Protein AF-A0A8S0FYQ9-F1 (afdb_monomer_lite)

Secondary structure (DSSP, 8-state):
--SEEEEEE-SS-EEESS--SS--HHHHHHH----TT-SEEEEEETTEEEEEEEEEEETTEEEEEEEEHHHHHHHHHHHTS-TTTEEEEEEETTEEEEES---GGGEEEEEEEEGGG-TTS-SSEEEEEEEHHHHHHHHHHHHHHHHHHHHHHHHHHTSSSS--

Sequence (164 aa):
MYDVGPYLISSDECIQVKEFEKNYCADIMQVVKYRHVKNTGFISFDGKTFVYYLYPVTHNRSLIFLLGLERFSLLSKSLAMDSENLMFSLFKNGKSVTGDEYNAKNAIFTVSEAMEHFSYLPTGLYVFAYKKDVYFQVCTLIIFFAALVAVISGASCLHPRQRF

Organism: Escherichia coli (NCBI:txid562)

Radius of gyration: 25.08 Å; chains: 1; bounding box: 71×32×71 Å

Structure (mmCIF, N/CA/C/O backbone):
data_AF-A0A8S0FYQ9-F1
#
_entry.id   AF-A0A8S0FYQ9-F1
#
loop_
_atom_site.group_PDB
_atom_site.id
_atom_site.type_symbol
_atom_site.label_atom_id
_atom_site.label_alt_id
_atom_site.label_comp_id
_atom_site.label_asym_id
_atom_site.label_entity_id
_atom_site.label_seq_id
_atom_site.pdbx_PDB_ins_code
_atom_site.Cartn_x
_atom_site.Cartn_y
_atom_site.Cartn_z
_atom_site.occupancy
_atom_site.B_iso_or_equiv
_atom_site.auth_seq_id
_atom_site.auth_comp_id
_atom_site.auth_asym_id
_atom_site.auth_atom_id
_atom_site.pdbx_PDB_model_num
ATOM 1 N N . MET A 1 1 ? 6.174 -6.333 12.411 1.00 52.19 1 MET A N 1
ATOM 2 C CA . MET A 1 1 ? 6.361 -5.205 13.349 1.00 52.19 1 MET A CA 1
ATOM 3 C C . MET A 1 1 ? 5.363 -4.140 12.912 1.00 52.19 1 MET A C 1
ATOM 5 O O . MET A 1 1 ? 5.491 -3.653 11.800 1.00 52.19 1 MET A O 1
ATOM 9 N N . TYR A 1 2 ? 4.292 -3.941 13.680 1.00 59.94 2 TYR A N 1
ATOM 10 C CA . TYR A 1 2 ? 3.195 -3.013 13.370 1.00 59.94 2 TYR A CA 1
ATOM 11 C C . TYR A 1 2 ? 3.528 -1.628 13.927 1.00 59.94 2 TYR A C 1
ATOM 13 O O . TYR A 1 2 ? 4.267 -1.552 14.910 1.00 59.94 2 TYR A O 1
ATOM 21 N N . ASP A 1 3 ? 3.022 -0.564 13.306 1.00 69.00 3 ASP A N 1
ATOM 22 C CA . ASP A 1 3 ? 3.346 0.807 13.736 1.00 69.00 3 ASP A CA 1
ATOM 23 C C . ASP A 1 3 ? 2.518 1.219 14.949 1.00 69.00 3 ASP A C 1
ATOM 25 O O . ASP A 1 3 ? 2.985 1.967 15.804 1.00 69.00 3 ASP A O 1
ATOM 29 N N . VAL A 1 4 ? 1.318 0.651 15.062 1.00 75.06 4 VAL A N 1
ATOM 30 C CA . VAL A 1 4 ? 0.515 0.678 16.276 1.00 75.06 4 VAL A CA 1
ATOM 31 C C . VAL A 1 4 ? 0.050 -0.753 16.543 1.00 75.06 4 VAL A C 1
ATOM 33 O O . VAL A 1 4 ? -0.285 -1.498 15.619 1.00 75.06 4 VAL A O 1
ATOM 36 N N . GLY A 1 5 ? 0.153 -1.163 17.806 1.00 70.94 5 GLY A N 1
ATOM 37 C CA . GLY A 1 5 ? 0.059 -2.547 18.252 1.00 70.94 5 GLY A CA 1
ATOM 38 C C . GLY A 1 5 ? -1.136 -3.358 17.785 1.00 70.94 5 GLY A C 1
ATOM 39 O O . GLY A 1 5 ? -2.143 -2.803 17.358 1.00 70.94 5 GLY A O 1
ATOM 40 N N . PRO A 1 6 ? -1.065 -4.688 17.951 1.00 85.19 6 PRO A N 1
ATOM 41 C CA . PRO A 1 6 ? -2.268 -5.490 17.894 1.00 85.19 6 PRO A CA 1
ATOM 42 C C . PRO A 1 6 ? -3.247 -5.064 18.990 1.00 85.19 6 PRO A C 1
ATOM 44 O O . PRO A 1 6 ? -2.883 -4.996 20.168 1.00 85.19 6 PRO A O 1
ATOM 47 N N . TYR A 1 7 ? -4.498 -4.848 18.602 1.00 88.19 7 TYR A N 1
ATOM 48 C CA . TYR A 1 7 ? -5.619 -4.761 19.530 1.00 88.19 7 TYR A CA 1
ATOM 49 C C . TYR A 1 7 ? -6.506 -5.983 19.330 1.00 88.19 7 TYR A C 1
ATOM 51 O O . TYR A 1 7 ? -6.725 -6.426 18.205 1.00 88.19 7 TYR A O 1
ATOM 59 N N . LEU A 1 8 ? -7.011 -6.546 20.416 1.00 87.94 8 LEU A N 1
ATOM 60 C CA . LEU A 1 8 ? -8.068 -7.540 20.374 1.00 87.94 8 LEU A CA 1
ATOM 61 C C . LEU A 1 8 ? -9.395 -6.793 20.468 1.00 87.94 8 LEU A C 1
ATOM 63 O O . LEU A 1 8 ? -9.646 -6.122 21.464 1.00 87.94 8 LEU A O 1
ATOM 67 N N . ILE A 1 9 ? -10.223 -6.896 19.437 1.00 88.06 9 ILE A N 1
ATOM 68 C CA . ILE A 1 9 ? -11.527 -6.238 19.375 1.00 88.06 9 ILE A CA 1
ATOM 69 C C . ILE A 1 9 ? -12.655 -7.266 19.349 1.00 88.06 9 ILE A C 1
ATOM 71 O O . ILE A 1 9 ? -12.535 -8.336 18.748 1.00 88.06 9 ILE A O 1
ATOM 75 N N . SER A 1 10 ? -13.759 -6.914 19.987 1.00 83.94 10 SER A N 1
ATOM 76 C CA . SER A 1 10 ? -15.063 -7.567 19.894 1.00 83.94 10 SER A CA 1
ATOM 77 C C . SER A 1 10 ? -16.131 -6.506 19.616 1.00 83.94 10 SER A C 1
ATOM 79 O O . SER A 1 10 ? -15.794 -5.351 19.367 1.00 83.94 10 SER A O 1
ATOM 81 N N . SER A 1 11 ? -17.410 -6.877 19.643 1.00 77.50 11 SER A N 1
ATOM 82 C CA . SER A 1 11 ? -18.513 -5.927 19.450 1.00 77.50 11 SER A CA 1
ATOM 83 C C . SER A 1 11 ? -18.515 -4.778 20.464 1.00 77.50 11 SER A C 1
ATOM 85 O O . SER A 1 11 ? -18.845 -3.658 20.085 1.00 77.50 11 SER A O 1
ATOM 87 N N . ASP A 1 12 ? -18.106 -5.042 21.710 1.00 81.75 12 ASP A N 1
ATOM 88 C CA . ASP A 1 12 ? -18.246 -4.096 22.830 1.00 81.75 12 ASP A CA 1
ATOM 89 C C . ASP A 1 12 ? -16.922 -3.799 23.550 1.00 81.75 12 ASP A C 1
ATOM 91 O O . ASP A 1 12 ? -16.821 -2.846 24.319 1.00 81.75 12 ASP A O 1
ATOM 95 N N . GLU A 1 13 ? -15.881 -4.589 23.286 1.00 87.06 13 GLU A N 1
ATOM 96 C CA . GLU A 1 13 ? -14.596 -4.479 23.974 1.00 87.06 13 GLU A CA 1
ATOM 97 C C . GLU A 1 13 ? -13.451 -4.290 22.987 1.00 87.06 13 GLU A C 1
ATOM 99 O O . GLU A 1 13 ? -13.371 -4.973 21.964 1.00 87.06 13 GLU A O 1
ATOM 104 N N . CYS A 1 14 ? -12.506 -3.428 23.354 1.00 87.88 14 CYS A N 1
ATOM 105 C CA . CYS A 1 14 ? -11.198 -3.347 22.726 1.00 87.88 14 CYS A CA 1
ATOM 106 C C . CYS A 1 14 ? -10.121 -3.432 23.802 1.00 87.88 14 CYS A C 1
ATOM 108 O O . CYS A 1 14 ? -10.142 -2.692 24.785 1.00 87.88 14 CYS A O 1
ATOM 110 N N . ILE A 1 15 ? -9.173 -4.339 23.594 1.00 88.06 15 ILE A N 1
ATOM 111 C CA . ILE A 1 15 ? -8.059 -4.590 24.496 1.00 88.06 15 ILE A CA 1
ATOM 112 C C . ILE A 1 15 ? -6.774 -4.377 23.712 1.00 88.06 15 ILE A C 1
ATOM 114 O O . ILE A 1 15 ? -6.522 -5.026 22.697 1.00 88.06 15 ILE A O 1
ATOM 118 N N . GLN A 1 16 ? -5.933 -3.478 24.196 1.00 87.25 16 GLN A N 1
ATOM 119 C CA . GLN A 1 16 ? -4.590 -3.311 23.671 1.00 87.25 16 GLN A CA 1
ATOM 120 C C . GLN A 1 16 ? -3.719 -4.485 24.149 1.00 87.25 16 GLN A C 1
ATOM 122 O O . GLN A 1 16 ? -3.518 -4.662 25.344 1.00 87.25 16 GLN A O 1
ATOM 127 N N . VAL A 1 17 ? -3.218 -5.311 23.223 1.00 83.56 17 VAL A N 1
ATOM 128 C CA . VAL A 1 17 ? -2.499 -6.558 23.571 1.00 83.56 17 VAL A CA 1
ATOM 129 C C . VAL A 1 17 ? -1.085 -6.280 24.092 1.00 83.56 17 VAL A C 1
ATOM 131 O O . VAL A 1 17 ? -0.524 -7.069 24.847 1.00 83.56 17 VAL A O 1
ATOM 134 N N . LYS A 1 18 ? -0.493 -5.155 23.688 1.00 77.50 18 LYS A N 1
ATOM 135 C CA . LYS A 1 18 ? 0.816 -4.694 24.154 1.00 77.50 18 LYS A CA 1
ATOM 136 C C . LYS A 1 18 ? 0.720 -3.216 24.484 1.00 77.50 18 LYS A C 1
ATOM 138 O O . LYS A 1 18 ? 0.199 -2.474 23.664 1.00 77.50 18 LYS A O 1
ATOM 143 N N . GLU A 1 19 ? 1.230 -2.792 25.633 1.00 69.81 19 GLU A N 1
ATOM 144 C CA . GLU A 1 19 ? 1.239 -1.377 26.015 1.00 69.81 19 GLU A CA 1
ATOM 145 C C . GLU A 1 19 ? 2.065 -0.548 25.017 1.00 69.81 19 GLU A C 1
ATOM 147 O O . GLU A 1 19 ? 3.231 -0.843 24.743 1.00 69.81 19 GLU A O 1
ATOM 152 N N . PHE A 1 20 ? 1.435 0.481 24.451 1.00 71.44 20 PHE A N 1
ATOM 153 C CA . PHE A 1 20 ? 2.083 1.549 23.686 1.00 71.44 20 PHE A CA 1
ATOM 154 C C . PHE A 1 20 ? 1.744 2.880 24.357 1.00 71.44 20 PHE A C 1
ATOM 156 O O . PHE A 1 20 ? 0.750 2.964 25.073 1.00 71.44 20 PHE A O 1
ATOM 163 N N . GLU A 1 21 ? 2.516 3.933 24.074 1.00 69.00 21 GLU A N 1
ATOM 164 C CA . GLU A 1 21 ? 2.295 5.275 24.645 1.00 69.00 21 GLU A CA 1
ATOM 165 C C . GLU A 1 21 ? 0.868 5.807 24.449 1.00 69.00 21 GLU A C 1
ATOM 167 O O . GLU A 1 21 ? 0.389 6.598 25.259 1.00 69.00 21 GLU A O 1
ATOM 172 N N . LYS A 1 22 ? 0.174 5.374 23.388 1.00 77.06 22 LYS A N 1
ATOM 173 C CA . LYS A 1 22 ? -1.195 5.795 23.089 1.00 77.06 22 LYS A CA 1
ATOM 174 C C . LYS A 1 22 ? -2.123 4.600 22.874 1.00 77.06 22 LYS A C 1
ATOM 176 O O . LYS A 1 22 ? -1.784 3.640 22.174 1.00 77.06 22 LYS A O 1
ATOM 181 N N . ASN A 1 23 ? -3.312 4.679 23.467 1.00 83.19 23 ASN A N 1
ATOM 182 C CA . ASN A 1 23 ? -4.377 3.696 23.310 1.00 83.19 23 ASN A CA 1
ATOM 183 C C . ASN A 1 23 ? -5.449 4.240 22.354 1.00 83.19 23 ASN A C 1
ATOM 185 O O . ASN A 1 23 ? -6.118 5.217 22.672 1.00 83.19 23 ASN A O 1
ATOM 189 N N . TYR A 1 24 ? -5.614 3.588 21.201 1.00 85.81 24 TYR A N 1
ATOM 190 C CA . TYR A 1 24 ? -6.585 3.964 20.167 1.00 85.81 24 TYR A CA 1
ATOM 191 C C . TYR A 1 24 ? -7.895 3.167 20.250 1.00 85.81 24 TYR A C 1
ATOM 193 O O . TYR A 1 24 ? -8.686 3.187 19.313 1.00 85.81 24 TYR A O 1
ATOM 201 N N . CYS A 1 25 ? -8.149 2.432 21.339 1.00 87.25 25 CYS A N 1
ATOM 202 C CA . CYS A 1 25 ? -9.317 1.556 21.430 1.00 87.25 25 CYS A CA 1
ATOM 203 C C . CYS A 1 25 ? -10.650 2.282 21.226 1.00 87.25 25 CYS A C 1
ATOM 205 O O . CYS A 1 25 ? -11.501 1.780 20.497 1.00 87.25 25 CYS A O 1
ATOM 207 N N . ALA A 1 26 ? -10.827 3.463 21.824 1.00 85.62 26 ALA A N 1
ATOM 208 C CA . ALA A 1 26 ? -12.052 4.241 21.655 1.00 85.62 26 ALA A CA 1
ATOM 209 C C . ALA A 1 26 ? -12.286 4.613 20.180 1.00 85.62 26 ALA A C 1
ATOM 211 O O . ALA A 1 26 ? -13.387 4.432 19.662 1.00 85.62 26 ALA A O 1
ATOM 212 N N . ASP A 1 27 ? -11.235 5.054 19.488 1.00 86.38 27 ASP A N 1
ATOM 213 C CA . ASP A 1 27 ? -11.320 5.465 18.089 1.00 86.38 27 ASP A CA 1
ATOM 214 C C . ASP A 1 27 ? -11.520 4.262 17.149 1.00 86.38 27 ASP A C 1
ATOM 216 O O . ASP A 1 27 ? -12.324 4.313 16.214 1.00 86.38 27 ASP A O 1
ATOM 220 N N . ILE A 1 28 ? -10.834 3.142 17.419 1.00 85.62 28 ILE A N 1
ATOM 221 C CA . ILE A 1 28 ? -11.002 1.881 16.683 1.00 85.62 28 ILE A CA 1
ATOM 222 C C . ILE A 1 28 ? -12.456 1.414 16.770 1.00 85.62 28 ILE A C 1
ATOM 224 O O . ILE A 1 28 ? -13.046 1.101 15.738 1.00 85.62 28 ILE A O 1
ATOM 228 N N . MET A 1 29 ? -13.048 1.410 17.967 1.00 83.94 29 MET A N 1
ATOM 229 C CA . MET A 1 29 ? -14.426 0.954 18.182 1.00 83.94 29 MET A CA 1
ATOM 230 C C . MET A 1 29 ? -15.469 1.841 17.480 1.00 83.94 29 MET A C 1
ATOM 232 O O . MET A 1 29 ? -16.520 1.347 17.074 1.00 83.94 29 MET A O 1
ATOM 236 N N . GLN A 1 30 ? -15.191 3.135 17.281 1.00 79.19 30 GLN A N 1
ATOM 237 C CA . GLN A 1 30 ? -16.086 4.032 16.538 1.00 79.19 30 GLN A CA 1
ATOM 238 C C . GLN A 1 30 ? -16.073 3.774 15.026 1.00 79.19 30 GLN A C 1
ATOM 240 O O . GLN A 1 30 ? -17.115 3.844 14.366 1.00 79.19 30 GLN A O 1
ATOM 245 N N . VAL A 1 31 ? -14.893 3.506 14.462 1.00 75.00 31 VAL A N 1
ATOM 246 C CA . VAL A 1 31 ? -14.708 3.394 13.007 1.00 75.00 31 VAL A CA 1
ATOM 247 C C . VAL A 1 31 ? -14.904 1.961 12.523 1.00 75.00 31 VAL A C 1
ATOM 249 O O . VAL A 1 31 ? -15.568 1.722 11.509 1.00 75.00 31 VAL A O 1
ATOM 252 N N . VAL A 1 32 ? -14.345 0.991 13.243 1.00 71.25 32 VAL A N 1
ATOM 253 C CA . VAL A 1 32 ? -14.425 -0.430 12.915 1.00 71.25 32 VAL A CA 1
ATOM 254 C C . VAL A 1 32 ? -15.719 -0.974 13.497 1.00 71.25 32 VAL A C 1
ATOM 256 O O . VAL A 1 32 ? -15.745 -1.658 14.514 1.00 71.25 32 VAL A O 1
ATOM 259 N N . LYS A 1 33 ? -16.836 -0.675 12.828 1.00 64.81 33 LYS A N 1
ATOM 260 C CA . LYS A 1 33 ? -18.082 -1.398 13.091 1.00 64.81 33 LYS A CA 1
ATOM 261 C C . LYS A 1 33 ? -17.800 -2.865 12.803 1.00 64.81 33 LYS A C 1
ATOM 263 O O . LYS A 1 33 ? -17.502 -3.178 11.652 1.00 64.81 33 LYS A O 1
ATOM 268 N N . TYR A 1 34 ? -17.877 -3.723 13.824 1.00 58.47 34 TYR A N 1
ATOM 269 C CA . TYR A 1 34 ? -17.686 -5.173 13.723 1.00 58.47 34 TYR A CA 1
ATOM 270 C C . TYR A 1 34 ? -18.707 -5.762 12.741 1.00 58.47 34 TYR A C 1
ATOM 272 O O . TYR A 1 34 ? -19.799 -6.206 13.079 1.00 58.47 34 TYR A O 1
ATOM 280 N N . ARG A 1 35 ? -18.387 -5.650 11.462 1.00 54.22 35 ARG A N 1
ATOM 281 C CA . ARG A 1 35 ? -19.125 -6.169 10.329 1.00 54.22 35 ARG A CA 1
ATOM 282 C C . ARG A 1 35 ? -18.049 -6.878 9.539 1.00 54.22 35 ARG A C 1
ATOM 284 O O . ARG A 1 35 ? -17.188 -6.215 8.968 1.00 54.22 35 ARG A O 1
ATOM 291 N N . HIS A 1 36 ? -18.080 -8.206 9.545 1.00 56.91 36 HIS A N 1
ATOM 292 C CA . HIS A 1 36 ? -17.150 -9.123 8.868 1.00 56.91 36 HIS A CA 1
ATOM 293 C C . HIS A 1 36 ? -17.099 -8.970 7.330 1.00 56.91 36 HIS A C 1
ATOM 295 O O . HIS A 1 36 ? -16.902 -9.936 6.604 1.00 56.91 36 HIS A O 1
ATOM 301 N N . VAL A 1 37 ? -17.344 -7.774 6.801 1.00 56.22 37 VAL A N 1
ATOM 302 C CA . VAL A 1 37 ? -17.517 -7.500 5.378 1.00 56.22 37 VAL A CA 1
ATOM 303 C C . VAL A 1 37 ? -16.163 -7.285 4.703 1.00 56.22 37 VAL A C 1
ATOM 305 O O . VAL A 1 37 ? -15.997 -7.702 3.562 1.00 56.22 37 VAL A O 1
ATOM 308 N N . LYS A 1 38 ? -15.181 -6.671 5.385 1.00 65.38 38 LYS A N 1
ATOM 309 C CA . LYS A 1 38 ? -13.807 -6.520 4.875 1.00 65.38 38 LYS A CA 1
ATOM 310 C C . LYS A 1 38 ? -12.775 -6.653 5.989 1.00 65.38 38 LYS A C 1
ATOM 312 O O . LYS A 1 38 ? -12.879 -5.998 7.020 1.00 65.38 38 LYS A O 1
ATOM 317 N N . ASN A 1 39 ? -11.752 -7.467 5.734 1.00 79.00 39 ASN A N 1
ATOM 318 C CA . ASN A 1 39 ? -10.668 -7.739 6.679 1.00 79.00 39 ASN A CA 1
ATOM 319 C C . ASN A 1 39 ? -9.549 -6.691 6.613 1.00 79.00 39 ASN A C 1
ATOM 321 O O . ASN A 1 39 ? -8.521 -6.837 7.262 1.00 79.00 39 ASN A O 1
ATOM 325 N N . THR A 1 40 ? -9.712 -5.639 5.817 1.00 85.12 40 THR A N 1
ATOM 326 C CA . THR A 1 40 ? -8.707 -4.593 5.662 1.00 85.12 40 THR A CA 1
ATOM 327 C C . THR A 1 40 ? -9.329 -3.298 5.158 1.00 85.12 40 THR A C 1
ATOM 329 O O . THR A 1 40 ? -10.381 -3.299 4.511 1.00 85.12 40 THR A O 1
ATOM 332 N N . GLY A 1 41 ? -8.675 -2.180 5.447 1.00 86.31 41 GLY A N 1
ATOM 333 C CA . GLY A 1 41 ? -9.095 -0.869 4.985 1.00 86.31 41 GLY A CA 1
ATOM 334 C C . GLY A 1 41 ? -8.201 0.239 5.516 1.00 86.31 41 GLY A C 1
ATOM 335 O O . GLY A 1 41 ? -7.083 -0.002 5.962 1.00 86.31 41 GLY A O 1
ATOM 336 N N . PHE A 1 42 ? -8.714 1.466 5.467 1.00 86.88 42 PHE A N 1
ATOM 337 C CA . PHE A 1 42 ? -8.018 2.652 5.957 1.00 86.88 42 PHE A CA 1
ATOM 338 C C . PHE A 1 42 ? -8.745 3.222 7.161 1.00 86.88 42 PHE A C 1
ATOM 340 O O . PHE A 1 42 ? -9.975 3.297 7.157 1.00 86.88 42 PHE A O 1
ATOM 347 N N . ILE A 1 43 ? -7.977 3.656 8.149 1.00 86.38 43 ILE A N 1
ATOM 348 C CA . ILE A 1 43 ? -8.466 4.318 9.350 1.00 86.38 43 ILE A CA 1
ATOM 349 C C . ILE A 1 43 ? -7.563 5.501 9.671 1.00 86.38 43 ILE A C 1
ATOM 351 O O . ILE A 1 43 ? -6.357 5.428 9.446 1.00 86.38 43 ILE A O 1
ATOM 355 N N . SER A 1 44 ? -8.134 6.598 10.157 1.00 86.19 44 SER A N 1
ATOM 356 C CA . SER A 1 44 ? -7.373 7.814 10.432 1.00 86.19 44 SER A CA 1
ATOM 357 C C . SER A 1 44 ? -7.638 8.297 11.851 1.00 86.19 44 SER A C 1
ATOM 359 O O . SER A 1 44 ? -8.793 8.456 12.237 1.00 86.19 44 SER A O 1
ATOM 361 N N . PHE A 1 45 ? -6.565 8.558 12.594 1.00 84.25 45 PHE A N 1
ATOM 362 C CA . PHE A 1 45 ? -6.576 9.055 13.969 1.00 84.25 45 PHE A CA 1
ATOM 363 C C . PHE A 1 45 ? -5.572 10.198 14.090 1.00 84.25 45 PHE A C 1
ATOM 365 O O . PHE A 1 45 ? -4.473 10.099 13.548 1.00 84.25 45 PHE A O 1
ATOM 372 N N . ASP A 1 46 ? -5.936 11.289 14.769 1.00 82.19 46 ASP A N 1
ATOM 373 C CA . ASP A 1 46 ? -5.057 12.454 14.980 1.00 82.19 46 ASP A CA 1
ATOM 374 C C . ASP A 1 46 ? -4.383 12.986 13.696 1.00 82.19 46 ASP A C 1
ATOM 376 O O . ASP A 1 46 ? -3.210 13.359 13.689 1.00 82.19 46 ASP A O 1
ATOM 380 N N . GLY A 1 47 ? -5.092 12.952 12.563 1.00 83.00 47 GLY A N 1
ATOM 381 C CA . GLY A 1 47 ? -4.544 13.358 11.263 1.00 83.00 47 GLY A CA 1
ATOM 382 C C . GLY A 1 47 ? -3.558 12.365 10.627 1.00 83.00 47 GLY A C 1
ATOM 383 O O . GLY A 1 47 ? -3.101 12.599 9.511 1.00 83.00 47 GLY A O 1
ATOM 384 N N . LYS A 1 48 ? -3.257 11.235 11.277 1.00 85.75 48 LYS A N 1
ATOM 385 C CA . LYS A 1 48 ? -2.461 10.133 10.720 1.00 85.75 48 LYS A CA 1
ATOM 386 C C . LYS A 1 48 ? -3.375 9.060 10.156 1.00 85.75 48 LYS A C 1
ATOM 388 O O . LYS A 1 48 ? -4.356 8.680 10.784 1.00 85.75 48 LYS A O 1
ATOM 393 N N . THR A 1 49 ? -3.043 8.551 8.976 1.00 87.50 49 THR A N 1
ATOM 394 C CA . THR A 1 49 ? -3.789 7.462 8.336 1.00 87.50 49 THR A CA 1
ATOM 395 C C . THR A 1 49 ? -3.004 6.163 8.439 1.00 87.50 49 THR A C 1
ATOM 397 O O . THR A 1 49 ? -1.790 6.141 8.243 1.00 87.50 49 THR A O 1
ATOM 400 N N . PHE A 1 50 ? -3.716 5.082 8.726 1.00 88.50 50 PHE A N 1
ATOM 401 C CA . PHE A 1 50 ? -3.206 3.729 8.856 1.00 88.50 50 PHE A CA 1
ATOM 402 C C . PHE A 1 50 ? -3.996 2.796 7.944 1.00 88.50 50 PHE A C 1
ATOM 404 O O . PHE A 1 50 ? -5.196 2.971 7.722 1.00 88.50 50 PHE A O 1
ATOM 411 N N . VAL A 1 51 ? -3.319 1.769 7.450 1.00 89.38 51 VAL A N 1
ATOM 412 C CA . VAL A 1 51 ? -3.954 0.574 6.913 1.00 89.38 51 VAL A CA 1
ATOM 413 C C . VAL A 1 51 ? -4.246 -0.360 8.078 1.00 89.38 51 VAL A C 1
ATOM 415 O O . VAL A 1 51 ? -3.335 -0.693 8.836 1.00 89.38 51 VAL A O 1
ATOM 418 N N . TYR A 1 52 ? -5.495 -0.793 8.220 1.00 88.00 52 TYR A N 1
ATOM 419 C CA . TYR A 1 52 ? -5.843 -1.816 9.197 1.00 88.00 52 TYR A CA 1
ATOM 420 C C . TYR A 1 52 ? -5.951 -3.196 8.551 1.00 88.00 52 TYR A C 1
ATOM 422 O O . TYR A 1 52 ? -6.380 -3.326 7.403 1.00 88.00 52 TYR A O 1
ATOM 430 N N . TYR A 1 53 ? -5.608 -4.224 9.322 1.00 87.00 53 TYR A N 1
ATOM 431 C CA . TYR A 1 53 ? -5.846 -5.629 9.003 1.00 87.00 53 TYR A CA 1
ATOM 432 C C . TYR A 1 53 ? -6.579 -6.287 10.163 1.00 87.00 53 TYR A C 1
ATOM 434 O O . TYR A 1 53 ? -6.124 -6.208 11.300 1.00 87.00 53 TYR A O 1
ATOM 442 N N . LEU A 1 54 ? -7.700 -6.933 9.872 1.00 85.75 54 LEU A N 1
ATOM 443 C CA . LEU A 1 54 ? -8.519 -7.686 10.807 1.00 85.75 54 LEU A CA 1
ATOM 444 C C . LEU A 1 54 ? -8.301 -9.176 10.583 1.00 85.75 54 LEU A C 1
ATOM 446 O O . LEU A 1 54 ? -8.582 -9.709 9.512 1.00 85.75 54 LEU A O 1
ATOM 450 N N . TYR A 1 55 ? -7.836 -9.847 11.627 1.00 85.12 55 TYR A N 1
ATOM 451 C CA . TYR A 1 55 ? -7.666 -11.286 11.666 1.00 85.12 55 TYR A CA 1
ATOM 452 C C . TYR A 1 55 ? -8.670 -11.891 12.657 1.00 85.12 55 TYR A C 1
ATOM 454 O O . TYR A 1 55 ? -8.555 -11.638 13.859 1.00 85.12 55 TYR A O 1
ATOM 462 N N . PRO A 1 56 ? -9.670 -12.662 12.202 1.00 83.44 56 PRO A N 1
ATOM 463 C CA . PRO A 1 56 ? -10.623 -13.296 13.105 1.00 83.44 56 PRO A CA 1
ATOM 464 C C . PRO A 1 56 ? -9.914 -14.363 13.952 1.00 83.44 56 PRO A C 1
ATOM 466 O O . PRO A 1 56 ? -9.288 -15.274 13.419 1.00 83.44 56 PRO A O 1
ATOM 469 N N . VAL A 1 57 ? -10.013 -14.252 15.280 1.00 82.88 57 VAL A N 1
ATOM 470 C CA . VAL A 1 57 ? -9.477 -15.249 16.230 1.00 82.88 57 VAL A CA 1
ATOM 471 C C . VAL A 1 57 ? -10.583 -16.202 16.673 1.00 82.88 57 VAL A C 1
ATOM 473 O O . VAL A 1 57 ? -10.369 -17.402 16.807 1.00 82.88 57 VAL A O 1
ATOM 476 N N . THR A 1 58 ? -11.783 -15.663 16.891 1.00 79.44 58 THR A N 1
ATOM 477 C CA . THR A 1 58 ? -13.008 -16.413 17.195 1.00 79.44 58 THR A CA 1
ATOM 478 C C . THR A 1 58 ? -14.196 -15.753 16.491 1.00 79.44 58 THR A C 1
ATOM 480 O O . THR A 1 58 ? -14.047 -14.698 15.878 1.00 79.44 58 THR A O 1
ATOM 483 N N . HIS A 1 59 ? -15.387 -16.342 16.613 1.00 74.50 59 HIS A N 1
ATOM 484 C CA . HIS A 1 59 ? -16.627 -15.822 16.026 1.00 74.50 59 HIS A CA 1
ATOM 485 C C . HIS A 1 59 ? -16.965 -14.381 16.454 1.00 74.50 59 HIS A C 1
ATOM 487 O O . HIS A 1 59 ? -17.538 -13.657 15.654 1.00 74.50 59 HIS A O 1
ATOM 493 N N . ASN A 1 60 ? -16.563 -13.960 17.663 1.00 77.88 60 ASN A N 1
ATOM 494 C CA . ASN A 1 60 ? -16.857 -12.626 18.211 1.00 77.88 60 ASN A CA 1
ATOM 495 C C . ASN A 1 60 ? -15.601 -11.820 18.582 1.00 77.88 60 ASN A C 1
ATOM 497 O O . ASN A 1 60 ? -15.703 -10.785 19.239 1.00 77.88 60 ASN A O 1
ATOM 501 N N . ARG A 1 61 ? -14.401 -12.298 18.225 1.00 84.62 61 ARG A N 1
ATOM 502 C CA . ARG A 1 61 ? -13.145 -11.595 18.530 1.00 84.62 61 ARG A CA 1
ATOM 503 C C . ARG A 1 61 ? -12.201 -11.614 17.347 1.00 84.62 61 ARG A C 1
ATOM 505 O O . ARG A 1 61 ? -11.922 -12.677 16.791 1.00 84.62 61 ARG A O 1
ATOM 512 N N . SER A 1 62 ? -11.648 -10.454 17.035 1.00 86.62 62 SER A N 1
ATOM 513 C CA . SER A 1 62 ? -10.677 -10.269 15.964 1.00 86.62 62 SER A CA 1
ATOM 514 C C . SER A 1 62 ? -9.463 -9.518 16.488 1.00 86.62 62 SER A C 1
ATOM 516 O O . SER A 1 62 ? -9.584 -8.627 17.321 1.00 86.62 62 SER A O 1
ATOM 518 N N . LEU A 1 63 ? -8.285 -9.864 15.989 1.00 87.81 63 LEU A N 1
ATOM 519 C CA . LEU A 1 63 ? -7.094 -9.045 16.143 1.00 87.81 63 LEU A CA 1
ATOM 520 C C . LEU A 1 63 ? -7.094 -7.986 15.050 1.00 87.81 63 LEU A C 1
ATOM 522 O O . LEU A 1 63 ? -7.217 -8.318 13.874 1.00 87.81 63 LEU A O 1
ATOM 526 N N . ILE A 1 64 ? -6.946 -6.726 15.429 1.00 87.75 64 ILE A N 1
ATOM 527 C CA . ILE A 1 64 ? -6.702 -5.632 14.501 1.00 87.75 64 ILE A CA 1
ATOM 528 C C . ILE A 1 64 ? -5.244 -5.205 14.593 1.00 87.75 64 ILE A C 1
ATOM 530 O O . ILE A 1 64 ? -4.703 -4.996 15.677 1.00 87.75 64 ILE A O 1
ATOM 534 N N . PHE A 1 65 ? -4.622 -5.064 13.434 1.00 87.50 65 PHE A N 1
ATOM 535 C CA . PHE A 1 65 ? -3.273 -4.556 13.280 1.00 87.50 65 PHE A CA 1
ATOM 536 C C . PHE A 1 65 ? -3.309 -3.256 12.500 1.00 87.50 65 PHE A C 1
ATOM 538 O O . PHE A 1 65 ? -3.975 -3.183 11.469 1.00 87.50 65 PHE A O 1
ATOM 545 N N . LEU A 1 66 ? -2.571 -2.254 12.966 1.00 87.75 66 LEU A N 1
ATOM 546 C CA . LEU A 1 66 ? -2.495 -0.948 12.326 1.00 87.75 66 LEU A CA 1
ATOM 547 C C . LEU A 1 66 ? -1.089 -0.728 11.770 1.00 87.75 66 LEU A C 1
ATOM 549 O O . LEU A 1 66 ? -0.082 -0.778 12.482 1.00 87.75 66 LEU A O 1
ATOM 553 N N . LEU A 1 67 ? -1.031 -0.492 10.467 1.00 88.81 67 LEU A N 1
ATOM 554 C CA . LEU A 1 67 ? 0.193 -0.288 9.714 1.00 88.81 67 LEU A CA 1
ATOM 555 C C . LEU A 1 67 ? 0.195 1.126 9.139 1.00 88.81 67 LEU A C 1
ATOM 557 O O . LEU A 1 67 ? -0.761 1.5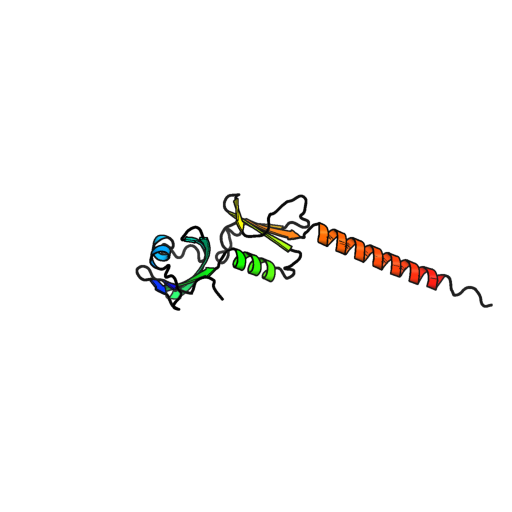38 8.486 1.00 88.81 67 LEU A O 1
ATOM 561 N N . GLY A 1 68 ? 1.257 1.884 9.374 1.00 88.81 68 GLY A N 1
ATOM 562 C CA . GLY A 1 68 ? 1.436 3.204 8.793 1.00 88.81 68 GLY A CA 1
ATOM 563 C C . GLY A 1 68 ? 1.590 3.125 7.277 1.00 88.81 68 GLY A C 1
ATOM 564 O O . GLY A 1 68 ? 2.079 2.139 6.720 1.00 88.81 68 GLY A O 1
ATOM 565 N N . LEU A 1 69 ? 1.167 4.190 6.600 1.00 88.31 69 LEU A N 1
ATOM 566 C CA . LEU A 1 69 ? 1.177 4.267 5.140 1.00 88.31 69 LEU A CA 1
ATOM 567 C C . LEU A 1 69 ? 2.581 4.122 4.533 1.00 88.31 69 LEU A C 1
ATOM 569 O O . LEU A 1 69 ? 2.744 3.405 3.549 1.00 88.31 69 LEU A O 1
ATOM 573 N N . GLU A 1 70 ? 3.602 4.731 5.140 1.00 85.62 70 GLU A N 1
ATOM 574 C CA . GLU A 1 70 ? 4.993 4.614 4.673 1.00 85.62 70 GLU A CA 1
ATOM 575 C C . GLU A 1 70 ? 5.475 3.162 4.692 1.00 85.62 70 GLU A C 1
ATOM 577 O O . GLU A 1 70 ? 6.018 2.653 3.711 1.00 85.62 70 GLU A O 1
ATOM 582 N N . ARG A 1 71 ? 5.208 2.454 5.792 1.00 85.69 71 ARG A N 1
ATOM 583 C CA . ARG A 1 71 ? 5.602 1.055 5.943 1.00 85.69 71 ARG A CA 1
ATOM 584 C C . ARG A 1 71 ? 4.817 0.140 5.016 1.00 85.69 71 ARG A C 1
ATOM 586 O O . ARG A 1 71 ? 5.380 -0.806 4.474 1.00 85.69 71 ARG A O 1
ATOM 593 N N . PHE A 1 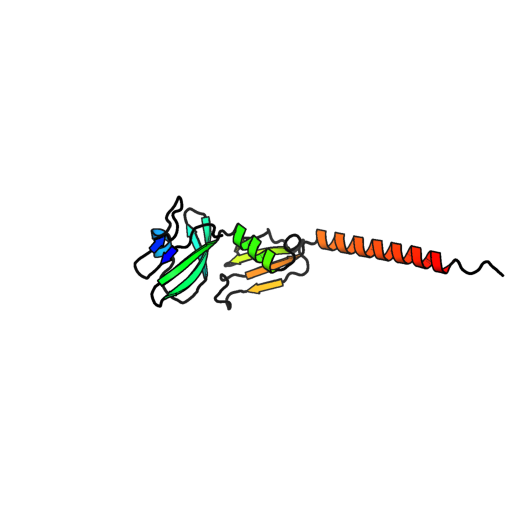72 ? 3.537 0.437 4.802 1.00 87.38 72 PHE A N 1
ATOM 594 C CA . PHE A 1 72 ? 2.719 -0.259 3.815 1.00 87.38 72 PHE A CA 1
ATOM 595 C C . PHE A 1 72 ? 3.266 -0.094 2.391 1.00 87.38 72 PHE A C 1
ATOM 597 O O . PHE A 1 72 ? 3.360 -1.078 1.658 1.00 87.38 72 PHE A O 1
ATOM 604 N N . SER A 1 73 ? 3.683 1.118 2.020 1.00 84.75 73 SER A N 1
ATOM 605 C CA . SER A 1 73 ? 4.332 1.393 0.734 1.00 84.75 73 SER A CA 1
ATOM 606 C C . SER A 1 73 ? 5.620 0.584 0.562 1.00 84.75 73 SER A C 1
ATOM 608 O O . SER A 1 73 ? 5.788 -0.112 -0.440 1.00 84.75 73 SER A O 1
ATOM 610 N N . LEU A 1 74 ? 6.490 0.577 1.576 1.00 84.31 74 LEU A N 1
ATOM 611 C CA . LEU A 1 74 ? 7.732 -0.201 1.553 1.00 84.31 74 LEU A CA 1
ATOM 612 C C . LEU A 1 74 ? 7.482 -1.709 1.431 1.00 84.31 74 LEU A C 1
ATOM 614 O O . LEU A 1 74 ? 8.139 -2.377 0.636 1.00 84.31 74 LEU A O 1
ATOM 618 N N . LEU A 1 75 ? 6.516 -2.248 2.178 1.00 84.56 75 LEU A N 1
ATOM 619 C CA . LEU A 1 75 ? 6.142 -3.661 2.084 1.00 84.56 75 LEU A CA 1
ATOM 620 C C . LEU A 1 75 ? 5.580 -4.003 0.701 1.00 84.56 75 LEU A C 1
ATOM 622 O O . LEU A 1 75 ? 5.941 -5.032 0.137 1.00 84.56 75 LEU A O 1
ATOM 626 N N . SER A 1 76 ? 4.763 -3.119 0.126 1.00 81.50 76 SER A N 1
ATOM 627 C CA . SER A 1 76 ? 4.213 -3.295 -1.223 1.00 81.50 76 SER A CA 1
ATOM 628 C C . SER A 1 76 ? 5.322 -3.344 -2.280 1.00 81.50 76 SER A C 1
ATOM 630 O O . SER A 1 76 ? 5.300 -4.210 -3.150 1.00 81.50 76 SER A O 1
ATOM 632 N N . LYS A 1 77 ? 6.341 -2.482 -2.164 1.00 82.00 77 LYS A N 1
ATOM 633 C CA . LYS A 1 77 ? 7.533 -2.518 -3.028 1.00 82.00 77 LYS A CA 1
ATOM 634 C C . LYS A 1 77 ? 8.385 -3.767 -2.811 1.00 82.00 77 LYS A C 1
ATOM 636 O O . LYS A 1 77 ? 8.862 -4.351 -3.776 1.00 82.00 77 LYS A O 1
ATOM 641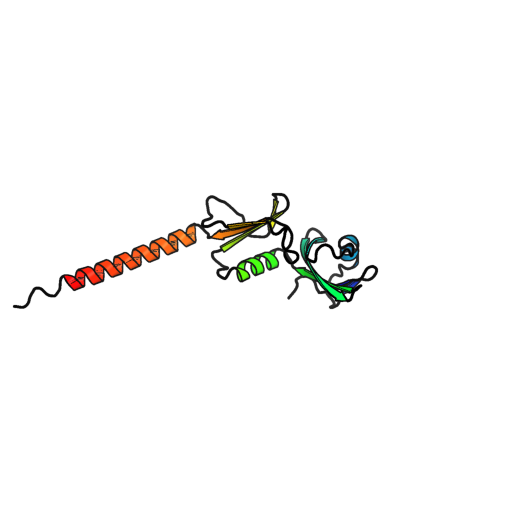 N N . SER A 1 78 ? 8.568 -4.193 -1.561 1.00 82.12 78 SER A N 1
ATOM 642 C CA . SER A 1 78 ? 9.356 -5.388 -1.229 1.00 82.12 78 SER A CA 1
ATOM 643 C C . SER A 1 78 ? 8.738 -6.672 -1.786 1.00 82.12 78 SER A C 1
ATOM 645 O O . SER A 1 78 ? 9.477 -7.582 -2.154 1.00 82.12 78 SER A O 1
ATOM 647 N N . LEU A 1 79 ? 7.407 -6.755 -1.864 1.00 75.62 79 LEU A N 1
ATOM 648 C CA . LEU A 1 79 ? 6.712 -7.895 -2.471 1.00 75.62 79 LEU A CA 1
ATOM 649 C C . LEU A 1 79 ? 6.929 -7.979 -3.988 1.00 75.62 79 LEU A C 1
ATOM 651 O O . LEU A 1 79 ? 6.878 -9.068 -4.550 1.00 75.62 79 LEU A O 1
ATOM 655 N N . ALA A 1 80 ? 7.212 -6.854 -4.643 1.00 70.31 80 ALA A N 1
ATOM 656 C CA . ALA A 1 80 ? 7.430 -6.774 -6.084 1.00 70.31 80 ALA A CA 1
ATOM 657 C C . ALA A 1 80 ? 8.875 -7.114 -6.523 1.00 70.31 80 ALA A C 1
ATOM 659 O O . ALA A 1 80 ? 9.243 -6.842 -7.661 1.00 70.31 80 ALA A O 1
ATOM 660 N N . MET A 1 81 ? 9.686 -7.725 -5.646 1.00 59.47 81 MET A N 1
ATOM 661 C CA . MET A 1 81 ? 11.044 -8.255 -5.890 1.00 59.47 81 MET A CA 1
ATOM 662 C C . MET A 1 81 ? 12.138 -7.260 -6.352 1.00 59.47 81 MET A C 1
ATOM 664 O O . MET A 1 81 ? 13.310 -7.611 -6.255 1.00 59.47 81 MET A O 1
ATOM 668 N N . ASP A 1 82 ? 11.814 -6.026 -6.760 1.00 65.12 82 ASP A N 1
ATOM 669 C CA . ASP A 1 82 ? 12.784 -4.995 -7.188 1.00 65.12 82 ASP A CA 1
ATOM 670 C C . ASP A 1 82 ? 12.456 -3.613 -6.582 1.00 65.12 82 ASP A C 1
ATOM 672 O O . ASP A 1 82 ? 11.969 -2.694 -7.240 1.00 65.12 82 ASP A O 1
ATOM 676 N N . SER A 1 83 ? 12.652 -3.473 -5.267 1.00 63.34 83 SER A N 1
ATOM 677 C CA . SER A 1 83 ? 12.084 -2.367 -4.481 1.00 63.34 83 SER A CA 1
ATOM 678 C C . SER A 1 83 ? 12.691 -0.980 -4.729 1.00 63.34 83 SER A C 1
ATOM 680 O O . SER A 1 83 ? 12.055 0.018 -4.388 1.00 63.34 83 SER A O 1
ATOM 682 N N . GLU A 1 84 ? 13.911 -0.882 -5.263 1.00 70.62 84 GLU A N 1
ATOM 683 C CA . GLU A 1 84 ? 14.625 0.405 -5.389 1.00 70.62 84 GLU A CA 1
ATOM 684 C C . GLU A 1 84 ? 14.246 1.178 -6.663 1.00 70.62 84 GLU A C 1
ATOM 686 O O . GLU A 1 84 ? 14.110 2.411 -6.658 1.00 70.62 84 GLU A O 1
ATOM 691 N N . ASN A 1 85 ? 14.024 0.440 -7.751 1.00 77.88 85 ASN A N 1
ATOM 692 C CA . ASN A 1 85 ? 13.775 0.992 -9.084 1.00 77.88 85 ASN A CA 1
ATOM 693 C C . ASN A 1 85 ? 12.285 1.069 -9.430 1.00 77.88 85 ASN A C 1
ATOM 695 O O . ASN A 1 85 ? 11.897 1.736 -10.397 1.00 77.88 85 ASN A O 1
ATOM 699 N N . LEU A 1 86 ? 11.463 0.416 -8.613 1.00 82.94 86 LEU A N 1
ATOM 700 C CA . LEU A 1 86 ? 10.021 0.387 -8.720 1.00 82.94 86 LEU A CA 1
ATOM 701 C C . LEU A 1 86 ? 9.397 1.570 -7.971 1.00 82.94 86 LEU A C 1
ATOM 703 O O . LEU A 1 86 ? 9.591 1.786 -6.772 1.00 82.94 86 LEU A O 1
ATOM 707 N N . MET A 1 87 ? 8.608 2.334 -8.706 1.00 85.56 87 MET A N 1
ATOM 708 C CA . MET A 1 87 ? 7.645 3.277 -8.176 1.00 85.56 87 MET A CA 1
ATOM 709 C C . MET A 1 87 ? 6.391 2.519 -7.758 1.00 85.56 87 MET A C 1
ATOM 711 O O . MET A 1 87 ? 5.877 1.694 -8.515 1.00 85.56 87 MET A O 1
ATOM 715 N N . PHE A 1 88 ? 5.884 2.828 -6.573 1.00 88.94 88 PHE A N 1
ATOM 716 C CA . PHE A 1 88 ? 4.603 2.342 -6.084 1.00 88.94 88 PHE A CA 1
ATOM 717 C C . PHE A 1 88 ? 3.753 3.531 -5.677 1.00 88.94 88 PHE A C 1
ATOM 719 O O . PHE A 1 88 ? 4.206 4.341 -4.877 1.00 88.94 88 PHE A O 1
ATOM 726 N N . SER A 1 89 ? 2.518 3.599 -6.159 1.00 88.88 89 SER A N 1
ATOM 727 C CA . SER A 1 89 ? 1.560 4.623 -5.755 1.00 88.88 89 SER A CA 1
ATOM 728 C C . SER A 1 89 ? 0.186 4.005 -5.561 1.00 88.88 89 SER A C 1
ATOM 730 O O . SER A 1 89 ? -0.301 3.243 -6.396 1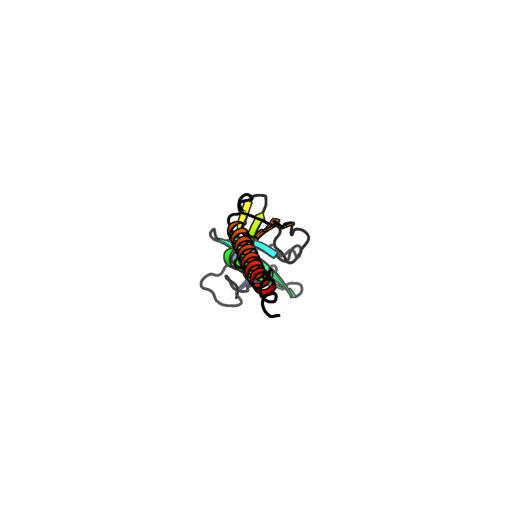.00 88.88 89 SER A O 1
ATOM 732 N N . LEU A 1 90 ? -0.455 4.358 -4.454 1.00 89.31 90 LEU A N 1
ATOM 733 C CA . LEU A 1 90 ? -1.789 3.903 -4.102 1.00 89.31 90 LEU A CA 1
ATOM 734 C C . LEU A 1 90 ? -2.769 5.061 -4.193 1.00 89.31 90 LEU A C 1
ATOM 736 O O . LEU A 1 90 ? -2.635 6.056 -3.479 1.00 89.31 90 LEU A O 1
ATOM 740 N N . PHE A 1 91 ? -3.805 4.889 -5.005 1.00 88.38 91 PHE A N 1
ATOM 741 C CA . PHE A 1 91 ? -4.874 5.862 -5.156 1.00 88.38 91 PHE A CA 1
ATOM 742 C C . PHE A 1 91 ? -6.178 5.339 -4.567 1.00 88.38 91 PHE A C 1
ATOM 744 O O . PHE A 1 91 ? -6.564 4.187 -4.761 1.00 88.38 91 PHE A O 1
ATOM 751 N N . LYS A 1 92 ? -6.910 6.219 -3.891 1.00 87.00 92 LYS A N 1
ATOM 752 C CA . LYS A 1 92 ? -8.269 5.968 -3.414 1.00 87.00 92 LYS A CA 1
ATOM 753 C C . LYS A 1 92 ? -9.142 7.138 -3.833 1.00 87.00 92 LYS A C 1
ATOM 755 O O . LYS A 1 92 ? -8.806 8.288 -3.561 1.00 87.00 92 LYS A O 1
ATOM 760 N N . ASN A 1 93 ? -10.260 6.852 -4.498 1.00 84.75 93 ASN A N 1
ATOM 761 C CA . ASN A 1 93 ? -11.187 7.871 -5.006 1.00 84.75 93 ASN A CA 1
ATOM 762 C C . ASN A 1 93 ? -10.480 8.954 -5.852 1.00 84.75 93 ASN A C 1
ATOM 764 O O . ASN A 1 93 ? -10.746 10.144 -5.698 1.00 84.75 93 ASN A O 1
ATOM 768 N N . GLY A 1 94 ? -9.514 8.549 -6.684 1.00 81.25 94 GLY A N 1
ATOM 769 C CA . GLY A 1 94 ? -8.737 9.454 -7.540 1.00 81.25 94 GLY A CA 1
ATOM 770 C C . GLY A 1 94 ? -7.677 10.303 -6.826 1.00 81.25 94 GLY A C 1
ATOM 771 O O . GLY A 1 94 ? -6.995 11.081 -7.484 1.00 81.25 94 GLY A O 1
ATOM 772 N N . LYS A 1 95 ? -7.501 10.165 -5.505 1.00 85.94 95 LYS A N 1
ATOM 773 C CA . LYS A 1 95 ? -6.470 10.878 -4.734 1.00 85.94 95 LYS A CA 1
ATOM 774 C C . LYS A 1 95 ? -5.353 9.931 -4.314 1.00 85.94 95 LYS A C 1
ATOM 776 O O . LYS A 1 95 ? -5.632 8.799 -3.918 1.00 85.94 95 LYS A O 1
ATOM 781 N N . SER A 1 96 ? -4.109 10.404 -4.380 1.00 85.38 96 SER A N 1
ATOM 782 C CA . SER A 1 96 ? -2.963 9.662 -3.848 1.00 85.38 96 SER A CA 1
ATOM 783 C C . SER A 1 96 ? -3.099 9.533 -2.331 1.00 85.38 96 SER A C 1
ATOM 785 O O . SER A 1 96 ? -3.357 10.519 -1.639 1.00 85.38 96 SER A O 1
ATOM 787 N N . VAL A 1 97 ? -2.981 8.307 -1.834 1.00 85.88 97 VAL A N 1
ATOM 788 C CA . VAL A 1 97 ? -3.017 7.980 -0.406 1.00 85.88 97 VAL A CA 1
ATOM 789 C C . VAL A 1 97 ? -1.600 7.807 0.117 1.00 85.88 97 VAL A C 1
ATOM 791 O O . VAL A 1 97 ? -1.261 8.341 1.168 1.00 85.88 97 VAL A O 1
ATOM 794 N N . THR A 1 98 ? -0.781 7.035 -0.595 1.00 86.31 98 THR A N 1
ATOM 795 C CA . THR A 1 98 ? 0.604 6.752 -0.215 1.00 86.31 98 THR A CA 1
ATOM 796 C C . THR A 1 98 ? 1.414 6.278 -1.415 1.00 86.31 98 THR A C 1
ATOM 798 O O . THR A 1 98 ? 0.848 5.947 -2.459 1.00 86.31 98 THR A O 1
ATOM 801 N N . GLY A 1 99 ? 2.732 6.212 -1.243 1.00 83.81 99 GLY A N 1
ATOM 802 C CA . GLY A 1 99 ? 3.673 5.815 -2.276 1.00 83.81 99 GLY A CA 1
ATOM 803 C C . GLY A 1 99 ? 4.475 6.983 -2.834 1.00 83.81 99 GLY A C 1
ATOM 804 O O . GLY A 1 99 ? 4.475 8.080 -2.278 1.00 83.81 99 GLY A O 1
ATOM 805 N N . ASP A 1 100 ? 5.183 6.721 -3.924 1.00 83.75 100 ASP A N 1
ATOM 806 C CA . ASP A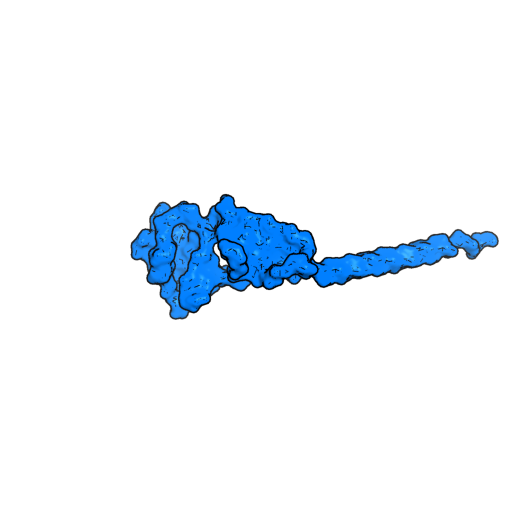 1 100 ? 5.927 7.725 -4.669 1.00 83.75 100 ASP A CA 1
ATOM 807 C C . ASP A 1 100 ? 4.975 8.675 -5.399 1.00 83.75 100 ASP A C 1
ATOM 809 O O . ASP A 1 100 ? 3.833 8.332 -5.727 1.00 83.75 100 ASP A O 1
ATOM 813 N N . GLU A 1 101 ? 5.466 9.871 -5.706 1.00 83.00 101 GLU A N 1
ATOM 814 C CA . GLU A 1 101 ? 4.762 10.800 -6.578 1.00 83.00 101 GLU A CA 1
ATOM 815 C C . GLU A 1 101 ? 4.765 10.250 -8.012 1.00 83.00 101 GLU A C 1
ATOM 817 O O . GLU A 1 101 ? 5.779 10.256 -8.714 1.00 83.00 101 GLU A O 1
ATOM 822 N N . TYR A 1 102 ? 3.623 9.711 -8.438 1.00 80.69 102 TYR A N 1
ATOM 823 C CA . TYR A 1 102 ? 3.486 9.139 -9.770 1.00 80.69 102 TYR A CA 1
ATOM 824 C C . TYR A 1 102 ? 3.429 10.236 -10.835 1.00 80.69 102 TYR A C 1
ATOM 826 O O . TYR A 1 102 ? 2.521 11.069 -10.846 1.00 80.69 102 TYR A O 1
ATOM 834 N N . ASN A 1 103 ? 4.353 10.177 -11.794 1.00 81.88 103 ASN A N 1
ATOM 835 C CA . ASN A 1 103 ? 4.328 10.999 -12.996 1.00 81.88 103 ASN A CA 1
ATOM 836 C C . ASN A 1 103 ? 4.511 10.114 -14.230 1.00 81.88 103 ASN A C 1
ATOM 838 O O . ASN A 1 103 ? 5.595 9.575 -14.461 1.00 81.88 103 ASN A O 1
ATOM 842 N N . ALA A 1 104 ? 3.471 10.025 -15.062 1.00 80.44 104 ALA A N 1
ATOM 843 C CA . ALA A 1 104 ? 3.470 9.211 -16.277 1.00 80.44 104 ALA A CA 1
ATOM 844 C C . ALA A 1 104 ? 4.617 9.548 -17.252 1.00 80.44 104 ALA A C 1
ATOM 846 O O . ALA A 1 104 ? 5.042 8.689 -18.017 1.00 80.44 104 ALA A O 1
ATOM 847 N N . LYS A 1 105 ? 5.169 10.772 -17.223 1.00 84.25 105 LYS A N 1
ATOM 848 C CA . LYS A 1 105 ? 6.309 11.161 -18.078 1.00 84.25 105 LYS A CA 1
ATOM 849 C C . LYS A 1 105 ? 7.627 10.481 -17.681 1.00 84.25 105 LYS A C 1
ATOM 851 O O . LYS A 1 105 ? 8.505 10.321 -18.536 1.00 84.25 105 LYS A O 1
ATOM 856 N N . ASN A 1 106 ? 7.747 10.092 -16.411 1.00 83.19 106 ASN A N 1
ATOM 857 C CA . ASN A 1 106 ? 8.957 9.535 -15.802 1.00 83.19 106 ASN A CA 1
ATOM 858 C C . ASN A 1 106 ? 8.810 8.041 -15.461 1.00 83.19 106 ASN A C 1
ATOM 860 O O . ASN A 1 106 ? 9.694 7.471 -14.823 1.00 83.19 106 ASN A O 1
ATOM 864 N N . ALA A 1 107 ? 7.717 7.410 -15.895 1.00 85.94 107 ALA A N 1
ATOM 865 C CA . ALA A 1 107 ? 7.383 6.027 -15.590 1.00 85.94 107 ALA A CA 1
ATOM 866 C C . ALA A 1 107 ? 7.418 5.163 -16.864 1.00 85.94 107 ALA A C 1
ATOM 868 O O . ALA A 1 107 ? 6.939 5.581 -17.918 1.00 85.94 107 ALA A O 1
ATOM 869 N N . ILE A 1 108 ? 7.976 3.956 -16.775 1.00 85.12 108 ILE A N 1
ATOM 870 C CA . ILE A 1 108 ? 7.979 2.944 -17.845 1.00 85.12 108 ILE A CA 1
ATOM 871 C C . ILE A 1 108 ? 7.345 1.659 -17.302 1.00 85.12 108 ILE A C 1
ATOM 873 O O . ILE A 1 108 ? 7.395 1.410 -16.099 1.00 85.12 108 ILE A O 1
ATOM 877 N N . PHE A 1 109 ? 6.730 0.856 -18.180 1.00 84.75 109 PHE A N 1
ATOM 878 C CA . PHE A 1 109 ? 6.084 -0.418 -17.830 1.00 84.75 109 PHE A CA 1
ATOM 879 C C . PHE A 1 109 ? 5.088 -0.261 -16.676 1.00 84.75 109 PHE A C 1
ATOM 881 O O . PHE A 1 109 ? 5.153 -0.965 -15.673 1.00 84.75 109 PHE A O 1
ATOM 888 N N . THR A 1 110 ? 4.191 0.722 -16.795 1.00 86.06 110 THR A N 1
ATOM 889 C CA . THR A 1 110 ? 3.159 0.940 -15.782 1.00 86.06 110 THR A CA 1
ATOM 890 C C . THR A 1 110 ? 2.166 -0.217 -15.789 1.00 86.06 110 THR A C 1
ATOM 892 O O . THR A 1 110 ? 1.562 -0.515 -16.817 1.00 86.06 110 THR A O 1
ATOM 895 N N . VAL A 1 111 ? 1.972 -0.820 -14.622 1.00 87.06 111 VAL A N 1
ATOM 896 C CA . VAL A 1 111 ? 0.918 -1.789 -14.336 1.00 87.06 111 VAL A CA 1
ATOM 897 C C . VAL A 1 111 ? 0.019 -1.175 -13.275 1.00 87.06 111 VAL A C 1
ATOM 899 O O . VAL A 1 111 ? 0.497 -0.691 -12.248 1.00 87.06 111 VAL A O 1
ATOM 902 N N . SER A 1 112 ? -1.285 -1.168 -13.526 1.00 87.81 112 SER A N 1
ATOM 903 C CA . SER A 1 112 ? -2.265 -0.648 -12.580 1.00 87.81 112 SER A CA 1
ATOM 904 C C . SER A 1 112 ? -3.424 -1.610 -12.434 1.00 87.81 112 SER A C 1
ATOM 906 O O . SER A 1 112 ? -3.990 -2.012 -13.446 1.00 87.81 112 SER A O 1
ATOM 908 N N . GLU A 1 113 ? -3.802 -1.918 -11.199 1.00 87.56 113 GLU A N 1
ATOM 909 C CA . GLU A 1 113 ? -4.867 -2.876 -10.911 1.00 87.56 113 GLU A CA 1
ATOM 910 C C . GLU A 1 113 ? -5.729 -2.368 -9.745 1.00 87.56 113 GLU A C 1
ATOM 912 O O . GLU A 1 113 ? -5.224 -1.831 -8.749 1.00 87.56 113 GLU A O 1
ATOM 917 N N . ALA A 1 114 ? -7.049 -2.498 -9.881 1.00 87.38 114 ALA A N 1
ATOM 918 C CA . ALA A 1 114 ? -7.996 -2.127 -8.837 1.00 87.38 114 ALA A CA 1
ATOM 919 C C . ALA A 1 114 ? -8.163 -3.291 -7.855 1.00 87.38 114 ALA A C 1
ATOM 921 O O . ALA A 1 114 ? -8.645 -4.362 -8.211 1.00 87.38 114 ALA A O 1
ATOM 922 N N . MET A 1 115 ? -7.819 -3.076 -6.586 1.00 84.81 115 MET A N 1
ATOM 923 C CA . MET A 1 115 ? -7.808 -4.153 -5.587 1.00 84.81 115 MET A CA 1
ATOM 924 C C . MET A 1 115 ? -9.178 -4.436 -4.955 1.00 84.81 115 MET A C 1
ATOM 926 O O . MET A 1 115 ? -9.263 -5.067 -3.906 1.00 84.81 115 MET A O 1
ATOM 930 N N . GLU A 1 116 ? -10.276 -3.971 -5.556 1.00 81.62 116 GLU A N 1
ATOM 931 C CA . GLU A 1 116 ? -11.619 -4.068 -4.965 1.00 81.62 116 GLU A CA 1
ATOM 932 C C . GLU A 1 116 ? -12.095 -5.509 -4.747 1.00 81.62 116 GLU A C 1
ATOM 934 O O . GLU A 1 116 ? -12.874 -5.761 -3.823 1.00 81.62 116 GLU A O 1
ATOM 939 N N . HIS A 1 117 ? -11.597 -6.441 -5.562 1.00 81.81 117 HIS A N 1
ATOM 940 C CA . HIS A 1 117 ? -11.928 -7.863 -5.498 1.00 81.81 117 HIS A CA 1
ATOM 941 C C . HIS A 1 117 ? -11.125 -8.641 -4.444 1.00 81.81 117 HIS A C 1
ATOM 943 O O . HIS A 1 117 ? -11.517 -9.750 -4.083 1.00 81.81 117 HIS A O 1
ATOM 949 N N . PHE A 1 118 ? -10.032 -8.081 -3.917 1.00 78.75 118 PHE A N 1
ATOM 950 C CA . PHE A 1 118 ? -9.179 -8.768 -2.949 1.00 78.75 118 PHE A CA 1
ATOM 951 C C . PHE A 1 118 ? -9.580 -8.401 -1.520 1.00 78.75 118 PHE A C 1
ATOM 953 O O . PHE A 1 118 ? -9.455 -7.262 -1.083 1.00 78.75 118 PHE A O 1
ATOM 960 N N . SER A 1 119 ? -10.035 -9.390 -0.752 1.00 73.06 119 SER A N 1
ATOM 961 C CA . SER A 1 119 ? -10.468 -9.204 0.642 1.00 73.06 119 SER A CA 1
ATOM 962 C C . SER A 1 119 ? -9.323 -8.909 1.618 1.00 73.06 119 SER A C 1
ATOM 964 O O . SER A 1 119 ? -9.577 -8.444 2.731 1.00 73.06 119 SER A O 1
ATOM 966 N N . TYR A 1 120 ? -8.083 -9.191 1.210 1.00 75.25 120 TYR A N 1
ATOM 967 C CA . TYR A 1 120 ? -6.863 -9.034 2.003 1.00 75.25 120 TYR A CA 1
ATOM 968 C C . TYR A 1 120 ? -6.057 -7.776 1.653 1.00 75.25 120 TYR A C 1
ATOM 970 O O . TYR A 1 120 ? -5.099 -7.475 2.361 1.00 75.25 120 TYR A O 1
ATOM 978 N N . LEU A 1 121 ? -6.438 -7.028 0.606 1.00 82.62 121 LEU A N 1
ATOM 979 C CA . LEU A 1 121 ? -5.820 -5.745 0.262 1.00 82.62 121 LEU A CA 1
ATOM 980 C C . LEU A 1 121 ? -6.799 -4.578 0.451 1.00 82.62 121 LEU A C 1
ATOM 982 O O . LEU A 1 121 ? -7.981 -4.696 0.122 1.00 82.62 121 LEU A O 1
ATOM 986 N N . PRO A 1 122 ? -6.329 -3.428 0.965 1.00 85.12 122 PRO A N 1
ATOM 987 C CA . PRO A 1 122 ? -7.144 -2.226 1.037 1.00 85.12 122 PRO A CA 1
ATOM 988 C C . PRO A 1 122 ? -7.653 -1.833 -0.344 1.00 85.12 122 PRO A C 1
ATOM 990 O O . PRO A 1 122 ? -6.881 -1.782 -1.302 1.00 85.12 122 PRO A O 1
ATOM 993 N N . THR A 1 123 ? -8.934 -1.479 -0.434 1.00 86.00 123 THR A N 1
ATOM 994 C CA . THR A 1 123 ? -9.536 -1.012 -1.687 1.00 86.00 123 THR A CA 1
ATOM 995 C C . THR A 1 123 ? -8.841 0.242 -2.199 1.00 86.00 123 THR A C 1
ATOM 997 O O . THR A 1 123 ? -8.796 1.261 -1.502 1.00 86.00 123 THR A O 1
ATOM 1000 N N . GLY A 1 124 ? -8.375 0.187 -3.435 1.00 87.00 124 GLY A N 1
ATOM 1001 C CA . GLY A 1 124 ? -7.732 1.295 -4.119 1.00 87.00 124 GLY A CA 1
ATOM 1002 C C . GLY A 1 124 ? -7.175 0.837 -5.459 1.00 87.00 124 GLY A C 1
ATOM 1003 O O . GLY A 1 124 ? -7.165 -0.358 -5.761 1.00 87.00 124 GLY A O 1
ATOM 1004 N N . LEU A 1 125 ? -6.716 1.797 -6.250 1.00 89.12 125 LEU A N 1
ATOM 1005 C CA . LEU A 1 125 ? -5.959 1.555 -7.468 1.00 89.12 125 LEU A CA 1
ATOM 1006 C C . LEU A 1 125 ? -4.474 1.530 -7.109 1.00 89.12 125 LEU A C 1
ATOM 1008 O O . LEU A 1 125 ? -3.935 2.524 -6.618 1.00 89.12 125 LEU A O 1
ATOM 1012 N N . TYR A 1 126 ? -3.835 0.393 -7.347 1.00 89.69 126 TYR A N 1
ATOM 1013 C CA . TYR A 1 126 ? -2.419 0.185 -7.078 1.00 89.69 126 TYR A CA 1
ATOM 1014 C C . TYR A 1 126 ? -1.688 0.369 -8.392 1.00 89.69 126 TYR A C 1
ATOM 1016 O O . TYR A 1 126 ? -2.023 -0.294 -9.370 1.00 89.69 126 TYR A O 1
ATOM 1024 N N . VAL A 1 127 ? -0.722 1.278 -8.417 1.00 89.44 127 VAL A N 1
ATOM 1025 C CA . VAL A 1 127 ? 0.072 1.590 -9.601 1.00 89.44 127 VAL A CA 1
ATOM 1026 C C . VAL A 1 127 ? 1.520 1.249 -9.304 1.00 89.44 127 VAL A C 1
ATOM 1028 O O . VAL A 1 127 ? 2.108 1.771 -8.358 1.00 89.44 127 VAL A O 1
ATOM 1031 N N . PHE A 1 128 ? 2.082 0.384 -10.135 1.00 88.25 128 PHE A N 1
ATOM 1032 C CA . PHE A 1 128 ? 3.488 0.022 -10.129 1.00 88.25 128 PHE A CA 1
ATOM 1033 C C . PHE A 1 128 ? 4.116 0.444 -11.450 1.00 88.25 128 PHE A C 1
ATOM 1035 O O . PHE A 1 128 ? 3.522 0.256 -12.511 1.00 88.25 128 PHE A O 1
ATOM 1042 N N . ALA A 1 129 ? 5.305 1.030 -11.406 1.00 88.62 129 ALA A N 1
ATOM 1043 C CA . ALA A 1 129 ? 6.032 1.398 -12.615 1.00 88.62 129 ALA A CA 1
ATOM 1044 C C . ALA A 1 129 ? 7.536 1.449 -12.366 1.00 88.62 129 ALA A C 1
ATOM 1046 O O . ALA A 1 129 ? 7.969 1.652 -11.240 1.00 88.62 129 ALA A O 1
ATOM 1047 N N . TYR A 1 130 ? 8.343 1.334 -13.412 1.00 84.94 130 TYR A N 1
ATOM 1048 C CA . TYR A 1 130 ? 9.789 1.520 -13.318 1.00 84.94 130 TYR A CA 1
ATOM 1049 C C . TYR A 1 130 ? 10.184 2.970 -13.576 1.00 84.94 130 TYR A C 1
ATOM 1051 O O . TYR A 1 130 ? 9.633 3.630 -14.462 1.00 84.94 130 TYR A O 1
ATOM 1059 N N . LYS A 1 131 ? 11.181 3.459 -12.833 1.00 86.50 131 LYS A N 1
ATOM 1060 C CA . LYS A 1 131 ? 11.764 4.784 -13.068 1.00 86.50 131 LYS A CA 1
ATOM 1061 C C . LYS A 1 131 ? 12.447 4.829 -14.435 1.00 86.50 131 LYS A 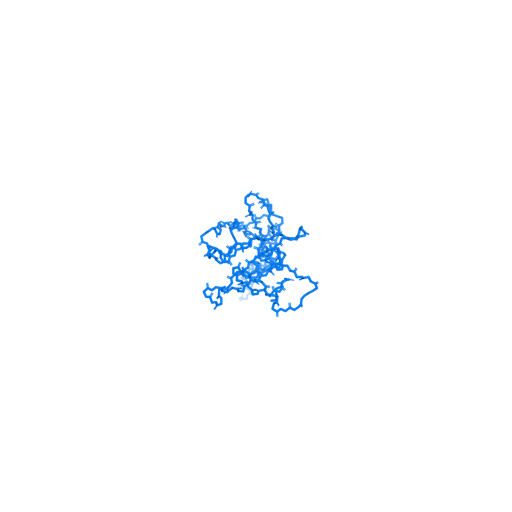C 1
ATOM 1063 O O . LYS A 1 131 ? 13.350 4.042 -14.724 1.00 86.50 131 LYS A O 1
ATOM 1068 N N . LYS A 1 132 ? 12.047 5.800 -15.256 1.00 88.00 132 LYS A N 1
ATOM 1069 C CA . LYS A 1 132 ? 12.567 6.011 -16.613 1.00 88.00 132 LYS A CA 1
ATOM 1070 C C . LYS A 1 132 ? 14.085 6.176 -16.654 1.00 88.00 132 LYS A C 1
ATOM 1072 O O . LYS A 1 132 ? 14.731 5.571 -17.505 1.00 88.00 132 LYS A O 1
ATOM 1077 N N . ASP A 1 133 ? 14.647 6.940 -15.723 1.00 86.50 133 ASP A N 1
ATOM 1078 C CA . ASP A 1 133 ? 16.084 7.237 -15.699 1.00 86.50 133 ASP A CA 1
ATOM 1079 C C . ASP A 1 133 ? 16.926 5.977 -15.478 1.00 86.50 133 ASP A C 1
ATOM 1081 O O . ASP A 1 133 ? 17.900 5.744 -16.194 1.00 86.50 133 ASP A O 1
ATOM 1085 N N . VAL A 1 134 ? 16.490 5.109 -14.559 1.00 84.81 134 VAL A N 1
ATOM 1086 C CA . VAL A 1 134 ? 17.157 3.831 -14.282 1.00 84.81 134 VAL A CA 1
ATOM 1087 C C . VAL A 1 134 ? 17.117 2.934 -15.514 1.00 84.81 134 VAL A C 1
ATOM 1089 O O . VAL A 1 134 ? 18.137 2.372 -15.908 1.00 84.81 134 VAL A O 1
ATOM 1092 N N . TYR A 1 135 ? 15.960 2.834 -16.170 1.00 85.88 135 TYR A N 1
ATOM 1093 C CA . TYR A 1 135 ? 15.826 2.023 -17.377 1.00 85.88 135 TYR A CA 1
ATOM 1094 C C . TYR A 1 135 ? 16.768 2.487 -18.495 1.00 85.88 135 TYR A C 1
ATOM 1096 O O . TYR A 1 135 ? 17.460 1.665 -19.100 1.00 85.88 135 TYR A O 1
ATOM 1104 N N . PHE A 1 136 ? 16.842 3.797 -18.756 1.00 87.69 136 PHE A N 1
ATOM 1105 C CA . PHE A 1 136 ? 17.752 4.332 -19.771 1.00 87.69 136 PHE A CA 1
ATOM 1106 C C . PHE A 1 136 ? 19.218 4.114 -19.412 1.00 87.69 136 PHE A C 1
ATOM 1108 O O . PHE A 1 136 ? 20.011 3.775 -20.292 1.00 87.69 136 PHE A O 1
ATOM 1115 N N . GLN A 1 137 ? 19.578 4.251 -18.138 1.00 88.25 137 GLN A N 1
ATOM 1116 C CA . GLN A 1 137 ? 20.929 3.976 -17.666 1.00 88.25 137 GLN A CA 1
ATOM 1117 C C . GLN A 1 137 ? 21.313 2.504 -17.887 1.00 88.25 137 GLN A C 1
ATOM 1119 O O . GLN A 1 137 ? 22.372 2.225 -18.451 1.00 88.25 137 GLN A O 1
ATOM 1124 N N . VAL A 1 138 ? 20.434 1.564 -17.522 1.00 87.44 138 VAL A N 1
ATOM 1125 C CA . VAL A 1 138 ? 20.652 0.121 -17.719 1.00 87.44 138 VAL A CA 1
ATOM 1126 C C . VAL A 1 138 ? 20.746 -0.223 -19.207 1.00 87.44 138 VAL A C 1
ATOM 1128 O O . VAL A 1 138 ? 21.682 -0.908 -19.617 1.00 87.44 138 VAL A O 1
ATOM 1131 N N . CYS A 1 139 ? 19.845 0.302 -20.043 1.00 89.75 139 CYS A N 1
ATOM 1132 C CA . CYS A 1 139 ? 19.890 0.075 -21.490 1.00 89.75 139 CYS A CA 1
ATOM 1133 C C . CYS A 1 139 ? 21.186 0.605 -22.114 1.00 89.75 139 CYS A C 1
ATOM 1135 O O . CYS A 1 139 ? 21.806 -0.079 -22.925 1.00 89.75 139 CYS A O 1
ATOM 1137 N N . THR A 1 140 ? 21.620 1.802 -21.713 1.00 92.19 140 THR A N 1
ATOM 1138 C CA . THR A 1 140 ? 22.858 2.413 -22.218 1.00 92.19 140 THR A CA 1
ATOM 1139 C C . THR A 1 140 ? 24.078 1.571 -21.847 1.00 92.19 140 THR A C 1
ATOM 1141 O O . THR A 1 140 ? 24.930 1.326 -22.700 1.00 92.19 140 THR A O 1
ATOM 1144 N N . LEU A 1 141 ? 24.141 1.061 -20.611 1.00 92.50 141 LEU A N 1
ATOM 1145 C CA . LEU A 1 141 ? 25.209 0.161 -20.169 1.00 92.50 141 LEU A CA 1
ATOM 1146 C C . LEU A 1 141 ? 25.230 -1.141 -20.976 1.00 92.50 141 LEU A C 1
ATOM 1148 O O . LEU A 1 141 ? 26.292 -1.541 -21.448 1.00 92.50 141 LEU A O 1
ATOM 1152 N N . ILE A 1 142 ? 24.075 -1.778 -21.187 1.00 92.75 142 ILE A N 1
ATOM 1153 C CA . ILE A 1 142 ? 23.981 -3.017 -21.975 1.00 92.75 142 ILE A CA 1
ATOM 1154 C C . ILE A 1 142 ? 24.472 -2.787 -23.410 1.00 92.75 142 ILE A C 1
ATOM 1156 O O . ILE A 1 142 ? 25.278 -3.570 -23.911 1.00 92.75 142 ILE A O 1
ATOM 1160 N N . ILE A 1 143 ? 24.034 -1.702 -24.058 1.00 93.81 143 ILE A N 1
ATOM 1161 C CA . ILE A 1 143 ? 24.464 -1.353 -25.420 1.00 93.81 143 ILE A CA 1
ATOM 1162 C C . ILE A 1 143 ? 25.977 -1.104 -25.463 1.00 93.81 143 ILE A C 1
ATOM 1164 O O . ILE A 1 143 ? 26.655 -1.588 -26.369 1.00 93.81 143 ILE A O 1
ATOM 1168 N N . PHE A 1 144 ? 26.524 -0.400 -24.471 1.00 94.44 144 PHE A N 1
ATOM 1169 C CA . PHE A 1 144 ? 27.958 -0.137 -24.369 1.00 94.44 144 PHE A CA 1
ATOM 1170 C C . PHE A 1 144 ? 28.780 -1.428 -24.220 1.00 94.44 144 PHE A C 1
ATOM 1172 O O . PHE A 1 144 ? 29.758 -1.624 -24.943 1.00 94.44 144 PHE A O 1
ATOM 1179 N N . PHE A 1 145 ? 28.363 -2.345 -23.341 1.00 93.50 145 PHE A N 1
ATOM 1180 C CA . PHE A 1 145 ? 29.026 -3.641 -23.184 1.00 93.50 145 PHE A CA 1
ATOM 1181 C C . PHE A 1 145 ? 28.907 -4.509 -24.440 1.00 93.50 145 PHE A C 1
ATOM 1183 O O . PHE A 1 145 ? 29.896 -5.114 -24.852 1.00 93.50 145 PHE A O 1
ATOM 1190 N N . ALA A 1 146 ? 27.741 -4.537 -25.089 1.00 92.00 146 ALA A N 1
ATOM 1191 C CA . ALA A 1 146 ? 27.558 -5.254 -26.349 1.00 92.00 146 ALA A CA 1
ATOM 1192 C C . ALA A 1 146 ? 28.490 -4.714 -27.448 1.00 92.00 146 ALA A C 1
ATOM 1194 O O . ALA A 1 146 ? 29.122 -5.496 -28.160 1.00 92.00 146 ALA A O 1
ATOM 1195 N N . ALA A 1 147 ? 28.640 -3.389 -27.542 1.00 92.31 147 ALA A N 1
ATOM 1196 C CA . ALA A 1 147 ? 29.570 -2.753 -28.471 1.00 92.31 147 ALA A CA 1
ATOM 1197 C C . ALA A 1 147 ? 31.035 -3.108 -28.158 1.00 92.31 147 ALA A C 1
ATOM 1199 O O . ALA A 1 147 ? 31.781 -3.463 -29.069 1.00 92.31 147 ALA A O 1
ATOM 1200 N N . LEU A 1 148 ? 31.444 -3.087 -26.884 1.00 92.62 148 LEU A N 1
ATOM 1201 C CA . LEU A 1 148 ? 32.787 -3.507 -26.466 1.00 92.62 148 LEU A CA 1
ATOM 1202 C C . LEU A 1 148 ? 33.085 -4.960 -26.854 1.00 92.62 148 LEU A C 1
ATOM 1204 O O . LEU A 1 148 ? 34.132 -5.242 -27.437 1.00 92.62 148 LEU A O 1
ATOM 1208 N N . VAL A 1 149 ? 32.157 -5.879 -26.576 1.00 91.19 149 VAL A N 1
ATOM 1209 C CA . VAL A 1 149 ? 32.301 -7.297 -26.939 1.00 91.19 149 VAL A CA 1
ATOM 1210 C C . VAL A 1 149 ? 32.399 -7.464 -28.457 1.00 91.19 149 VAL A C 1
ATOM 1212 O O . VAL A 1 149 ? 33.252 -8.217 -28.933 1.00 91.19 149 VAL A O 1
ATOM 1215 N N . ALA A 1 150 ? 31.589 -6.737 -29.232 1.00 89.69 150 ALA A N 1
ATOM 1216 C CA . ALA A 1 150 ? 31.641 -6.757 -30.694 1.00 89.69 150 ALA A CA 1
ATOM 1217 C C . ALA A 1 150 ? 32.990 -6.254 -31.244 1.00 89.69 150 ALA A C 1
ATOM 1219 O O . ALA A 1 150 ? 33.538 -6.849 -32.169 1.00 89.69 150 ALA A O 1
ATOM 1220 N N . VAL A 1 151 ? 33.571 -5.205 -30.653 1.00 89.50 151 VAL A N 1
ATOM 1221 C CA . VAL A 1 151 ? 34.890 -4.683 -31.057 1.00 89.50 151 VAL A CA 1
ATOM 1222 C C . VAL A 1 151 ? 36.006 -5.680 -30.743 1.00 89.50 151 VAL A C 1
ATOM 1224 O O . VAL A 1 151 ? 36.841 -5.949 -31.605 1.00 89.50 151 VAL A O 1
ATOM 1227 N N . ILE A 1 152 ? 36.013 -6.272 -29.545 1.00 86.94 152 ILE A N 1
ATOM 1228 C CA . ILE A 1 152 ? 37.035 -7.253 -29.139 1.00 86.94 152 ILE A CA 1
ATOM 1229 C C . ILE A 1 152 ? 36.965 -8.508 -30.023 1.00 86.94 152 ILE A C 1
ATOM 1231 O O . ILE A 1 152 ? 37.990 -9.000 -30.501 1.00 86.94 152 ILE A O 1
ATOM 1235 N N . SER A 1 153 ? 35.758 -9.013 -30.286 1.00 78.38 153 SER A N 1
ATOM 1236 C CA . SER A 1 153 ? 35.551 -10.188 -31.144 1.00 78.38 153 SER A CA 1
ATOM 1237 C C . SER A 1 153 ? 35.859 -9.902 -32.620 1.00 78.38 153 SER A C 1
ATOM 1239 O O . SER A 1 153 ? 36.499 -10.725 -33.278 1.00 78.38 153 SER A O 1
ATOM 1241 N N . GLY A 1 154 ? 35.507 -8.717 -33.126 1.00 73.81 154 GLY A N 1
ATOM 1242 C CA . GLY A 1 154 ? 35.855 -8.265 -34.476 1.00 73.81 154 GLY A CA 1
ATOM 1243 C C . GLY A 1 154 ? 37.364 -8.094 -34.686 1.00 73.81 154 GLY A C 1
ATOM 1244 O O . GLY A 1 154 ? 37.900 -8.557 -35.691 1.00 73.81 154 GLY A O 1
ATOM 1245 N N . ALA A 1 155 ? 38.073 -7.513 -33.714 1.00 65.25 155 ALA A N 1
ATOM 1246 C CA . ALA A 1 155 ? 39.533 -7.404 -33.739 1.00 65.25 155 ALA A CA 1
ATOM 1247 C C . ALA A 1 155 ? 40.223 -8.781 -33.688 1.00 65.25 155 ALA A C 1
ATOM 1249 O O . ALA A 1 155 ? 41.223 -8.999 -34.370 1.00 65.25 155 ALA A O 1
ATOM 1250 N N . SER A 1 156 ? 39.657 -9.734 -32.941 1.00 59.28 156 SER A N 1
ATOM 1251 C CA . SER A 1 156 ? 40.184 -11.104 -32.844 1.00 59.28 156 SER A CA 1
ATOM 1252 C C . SER A 1 156 ? 40.005 -11.904 -34.143 1.00 59.28 156 SER A C 1
ATOM 1254 O O . SER A 1 156 ? 40.873 -12.695 -34.506 1.00 59.28 156 SER A O 1
ATOM 1256 N N . CYS A 1 157 ? 38.924 -11.668 -34.896 1.00 53.66 157 CYS A N 1
ATOM 1257 C CA . CYS A 1 157 ? 38.696 -12.315 -36.196 1.00 53.66 157 CYS A CA 1
ATOM 1258 C C . CYS A 1 157 ? 39.624 -11.801 -37.312 1.00 53.66 157 CYS A C 1
ATOM 1260 O O . CYS A 1 157 ? 39.847 -12.503 -38.297 1.00 53.66 157 CYS A O 1
ATOM 1262 N N . LEU A 1 158 ? 40.201 -10.605 -37.162 1.00 51.34 158 LEU A N 1
ATOM 1263 C CA . LEU A 1 158 ? 41.184 -10.038 -38.096 1.00 51.34 158 LEU A CA 1
ATOM 1264 C C . LEU A 1 158 ? 42.614 -10.572 -37.876 1.00 51.34 158 LEU A C 1
ATOM 1266 O O . LEU A 1 158 ? 43.511 -10.236 -38.649 1.00 51.34 158 LEU A O 1
ATOM 1270 N N . HIS A 1 159 ? 42.842 -11.407 -36.854 1.00 48.47 159 HIS A N 1
ATOM 1271 C CA . HIS A 1 159 ? 44.172 -11.884 -36.456 1.00 48.47 159 HIS A CA 1
ATOM 1272 C C . HIS A 1 159 ? 44.452 -13.393 -36.653 1.00 48.47 159 HIS A C 1
ATOM 1274 O O . HIS A 1 159 ? 45.240 -13.965 -35.900 1.00 48.47 159 HIS A O 1
ATOM 1280 N N . PRO A 1 160 ? 43.924 -14.045 -37.711 1.00 45.44 160 PRO A N 1
ATOM 1281 C CA . PRO A 1 160 ? 44.659 -15.152 -38.317 1.00 45.44 160 PRO A CA 1
ATOM 1282 C C . PRO A 1 160 ? 44.648 -15.047 -39.850 1.00 45.44 160 PRO A C 1
ATOM 1284 O O . PRO A 1 160 ? 44.031 -15.850 -40.545 1.00 45.44 160 PRO A O 1
ATOM 1287 N N . ARG A 1 161 ? 45.334 -14.049 -40.418 1.00 43.41 161 ARG A N 1
ATOM 1288 C CA . ARG A 1 161 ? 45.679 -14.077 -41.853 1.00 43.41 161 ARG A CA 1
ATOM 1289 C C . ARG A 1 161 ? 47.020 -13.417 -42.173 1.00 43.41 161 ARG A C 1
ATOM 1291 O O . ARG A 1 161 ? 47.156 -12.751 -43.187 1.00 43.41 161 ARG A O 1
ATOM 1298 N N . GLN A 1 162 ? 48.017 -13.612 -41.313 1.00 44.69 162 GLN A N 1
ATOM 1299 C CA . GLN A 1 162 ? 49.424 -13.348 -41.632 1.00 44.69 162 GLN A CA 1
ATOM 1300 C C . GLN A 1 162 ? 50.316 -14.399 -40.960 1.00 44.69 162 GLN A C 1
ATOM 1302 O O . GLN A 1 162 ? 50.942 -14.137 -39.941 1.00 44.69 162 GLN A O 1
ATOM 1307 N N . ARG A 1 163 ? 50.318 -15.618 -41.505 1.00 41.81 163 ARG A N 1
ATOM 1308 C CA . ARG A 1 163 ? 51.433 -16.577 -41.432 1.00 41.81 163 ARG A CA 1
ATOM 1309 C C . ARG A 1 163 ? 51.142 -17.723 -42.401 1.00 41.81 163 ARG A C 1
ATOM 1311 O O . ARG A 1 163 ? 50.506 -18.700 -42.025 1.00 41.81 163 ARG A O 1
ATOM 1318 N N . PHE A 1 164 ? 51.566 -17.538 -43.644 1.00 39.34 164 PHE A N 1
ATOM 1319 C CA . PHE A 1 164 ? 52.070 -18.575 -44.540 1.00 39.34 164 PHE A CA 1
ATOM 1320 C C . PHE A 1 164 ? 53.142 -17.924 -45.406 1.00 39.34 164 PHE A C 1
ATOM 1322 O O . PHE A 1 164 ? 52.916 -16.756 -45.800 1.00 39.34 164 PHE A O 1
#

InterPro domains:
  IPR033422 Gammaproteobacterial periplasmic sensor domain GAPES2 [PF17156] (1-139)

Foldseek 3Di:
DFPQAKWKDFQPDIHGPDDDPDDCGVVCNVPCRVDVPAQWAWDDDPNFIWIWGWADPDPGITIITTHGQAVVQQVVLVVVVHNPFKWKFWADPNDTDHTDDDDPVQWAPKDWDACPVPRGDYGTIIIITGGNVVVVVVVVVVVVVVVVVVVVVVVVVVPDDPDD

pLDDT: mean 80.63, std 11.51, range [39.34, 94.44]